Protein AF-A0A8T5M7Y2-F1 (afdb_monomer)

Structure (mmCIF, N/CA/C/O backbone):
data_AF-A0A8T5M7Y2-F1
#
_entry.id   AF-A0A8T5M7Y2-F1
#
loop_
_atom_site.group_PDB
_atom_site.id
_atom_site.type_symbol
_atom_site.label_atom_id
_atom_site.label_alt_id
_atom_site.label_comp_id
_atom_site.label_asym_id
_atom_site.label_entity_id
_atom_site.label_seq_id
_atom_site.pdbx_PDB_ins_code
_atom_site.Cartn_x
_atom_site.Cartn_y
_atom_site.Cartn_z
_atom_site.occupancy
_atom_site.B_iso_or_equiv
_atom_site.auth_seq_id
_atom_site.auth_comp_id
_atom_site.auth_asym_id
_atom_site.auth_atom_id
_atom_site.pdbx_PDB_model_num
ATOM 1 N N . MET A 1 1 ? -12.821 31.771 40.176 1.00 46.25 1 MET A N 1
ATOM 2 C CA . MET A 1 1 ? -13.341 30.535 39.551 1.00 46.25 1 MET A CA 1
ATOM 3 C C . MET A 1 1 ? -14.301 30.901 38.429 1.00 46.25 1 MET A C 1
ATOM 5 O O . MET A 1 1 ? -15.336 31.489 38.706 1.00 46.25 1 MET A O 1
ATOM 9 N N . LYS A 1 2 ? -13.957 30.572 37.180 1.00 34.84 2 LYS A N 1
ATOM 10 C CA . LYS A 1 2 ? -14.883 30.517 36.041 1.00 34.84 2 LYS A CA 1
ATOM 11 C C . LYS A 1 2 ? -14.524 29.270 35.232 1.00 34.84 2 LYS A C 1
ATOM 13 O O . LYS A 1 2 ? -13.392 29.138 34.781 1.00 34.84 2 LYS A O 1
ATOM 18 N N . LYS A 1 3 ? -15.471 28.337 35.149 1.00 42.59 3 LYS A N 1
ATOM 19 C CA . LYS A 1 3 ? -15.467 27.198 34.225 1.00 42.59 3 LYS A CA 1
ATOM 20 C C . LYS A 1 3 ? -15.907 27.715 32.855 1.00 42.59 3 LYS A C 1
ATOM 22 O O . LYS A 1 3 ? -16.895 28.437 32.842 1.00 42.59 3 LYS A O 1
ATOM 27 N N . THR A 1 4 ? -15.268 27.272 31.771 1.00 38.50 4 THR A N 1
ATOM 28 C CA . THR A 1 4 ? -15.974 26.616 30.652 1.00 38.50 4 THR A CA 1
ATOM 29 C C . THR A 1 4 ? -14.991 25.974 29.680 1.00 38.50 4 THR A C 1
ATOM 31 O O . THR A 1 4 ? -14.075 26.610 29.170 1.00 38.50 4 THR A O 1
ATOM 34 N N . LEU A 1 5 ? -15.234 24.685 29.476 1.00 45.47 5 LEU A N 1
ATOM 35 C CA . LEU A 1 5 ? -14.670 23.776 28.496 1.00 45.47 5 LEU A CA 1
ATOM 36 C C . LEU A 1 5 ? -15.404 24.002 27.161 1.00 45.47 5 LEU A C 1
ATOM 38 O O . LEU A 1 5 ? -16.632 23.995 27.155 1.00 45.47 5 LEU A O 1
ATOM 42 N N . ALA A 1 6 ? -14.683 24.186 26.062 1.00 39.72 6 ALA A N 1
ATOM 43 C CA . ALA A 1 6 ? -15.159 23.997 24.686 1.00 39.72 6 ALA A CA 1
ATOM 44 C C . ALA A 1 6 ? -13.895 24.021 23.819 1.00 39.72 6 ALA A C 1
ATOM 46 O O . ALA A 1 6 ? -13.152 24.991 23.857 1.00 39.72 6 ALA A O 1
ATOM 47 N N . GLY A 1 7 ? -13.485 22.992 23.098 1.00 33.06 7 GLY A N 1
ATOM 48 C CA . GLY A 1 7 ? -14.200 21.874 22.509 1.00 33.06 7 GLY A CA 1
ATOM 49 C C . GLY A 1 7 ? -13.449 21.647 21.203 1.00 33.06 7 GLY A C 1
ATOM 50 O O . GLY A 1 7 ? -13.662 22.381 20.243 1.00 33.06 7 GLY A O 1
ATOM 51 N N . LEU A 1 8 ? -12.469 20.740 21.213 1.00 37.53 8 LEU A N 1
ATOM 52 C CA . LEU A 1 8 ? -11.710 20.368 20.020 1.00 37.53 8 LEU A CA 1
ATOM 53 C C . LEU A 1 8 ? -12.692 19.737 19.029 1.00 37.53 8 LEU A C 1
ATOM 55 O O . LEU A 1 8 ? -13.186 18.634 19.250 1.00 37.53 8 LEU A O 1
ATOM 59 N N . GLY A 1 9 ? -13.027 20.493 17.984 1.00 29.69 9 GLY A N 1
ATOM 60 C CA . GLY A 1 9 ? -13.919 20.067 16.917 1.00 29.69 9 GLY A CA 1
ATOM 61 C C . GLY A 1 9 ? -13.322 18.883 16.169 1.00 29.69 9 GLY A C 1
ATOM 62 O O . GLY A 1 9 ? -12.400 19.038 15.374 1.00 29.69 9 GLY A O 1
ATOM 63 N N . LEU A 1 10 ? -13.868 17.699 16.429 1.00 34.03 10 LEU A N 1
ATOM 64 C CA . LEU A 1 10 ? -13.668 16.510 15.618 1.00 34.03 10 LEU A CA 1
ATOM 65 C C . LEU A 1 10 ? -14.459 16.701 14.316 1.00 34.03 10 LEU A C 1
ATOM 67 O O . LEU A 1 10 ? -15.682 16.566 14.303 1.00 34.03 10 LEU A O 1
ATOM 71 N N . ILE A 1 11 ? -13.783 17.054 13.222 1.00 37.72 11 ILE A N 1
ATOM 72 C CA . ILE A 1 11 ? -14.412 17.079 11.896 1.00 37.72 11 ILE A CA 1
ATOM 73 C C . ILE A 1 11 ? -14.518 15.630 11.416 1.00 37.72 11 ILE A C 1
ATOM 75 O O . ILE A 1 11 ? -13.593 15.080 10.824 1.00 37.72 11 ILE A O 1
ATOM 79 N N . VAL A 1 12 ? -15.658 15.000 11.693 1.00 40.78 12 VAL A N 1
ATOM 80 C CA . VAL A 1 12 ? -16.059 13.751 11.041 1.00 40.78 12 VAL A CA 1
ATOM 81 C C . VAL A 1 12 ? -16.710 14.125 9.713 1.00 40.78 12 VAL A C 1
ATOM 83 O O . VAL A 1 12 ? -17.873 14.520 9.667 1.00 40.78 12 VAL A O 1
ATOM 86 N N . ALA A 1 13 ? -15.958 14.022 8.619 1.00 45.56 13 ALA A N 1
ATOM 87 C CA . ALA A 1 13 ? -16.527 14.098 7.279 1.00 45.56 13 ALA A CA 1
ATOM 88 C C . ALA A 1 13 ? -17.249 12.774 6.968 1.00 45.56 13 ALA A C 1
ATOM 90 O O . ALA A 1 13 ? -16.657 11.817 6.470 1.00 45.56 13 ALA A O 1
ATOM 91 N N . LEU A 1 14 ? -18.540 12.711 7.300 1.00 38.28 14 LEU A N 1
ATOM 92 C CA . LEU A 1 14 ? -19.467 11.698 6.798 1.00 38.28 14 LEU A CA 1
ATOM 93 C C . LEU A 1 14 ? -19.691 11.952 5.301 1.00 38.28 14 LEU A C 1
ATOM 95 O O . LEU A 1 14 ? -20.437 12.849 4.921 1.00 38.28 14 LEU A O 1
ATOM 99 N N . PHE A 1 15 ? -19.041 11.172 4.436 1.00 43.00 15 PHE A N 1
ATOM 100 C CA . PHE A 1 15 ? -19.341 11.177 3.004 1.00 43.00 15 PHE A CA 1
ATOM 101 C C . PHE A 1 15 ? -20.653 10.425 2.744 1.00 43.00 15 PHE A C 1
ATOM 103 O O . PHE A 1 15 ? -20.663 9.219 2.491 1.00 43.00 15 PHE A O 1
ATOM 110 N N . THR A 1 16 ? -21.768 11.151 2.789 1.00 46.78 16 THR A N 1
ATOM 111 C CA . THR A 1 16 ? -22.984 10.811 2.041 1.00 46.78 16 THR A CA 1
ATOM 112 C C . THR A 1 16 ? -22.951 11.580 0.725 1.00 46.78 16 THR A C 1
ATOM 114 O O . THR A 1 16 ? -23.051 12.804 0.726 1.00 46.78 16 THR A O 1
ATOM 117 N N . GLY A 1 17 ? -22.764 10.877 -0.390 1.00 35.75 17 GLY A N 1
ATOM 118 C CA . GLY A 1 17 ? -22.683 11.498 -1.712 1.00 35.75 17 GLY A CA 1
ATOM 119 C C . GLY A 1 17 ? -22.367 10.490 -2.810 1.00 35.75 17 GLY A C 1
ATOM 120 O O . GLY A 1 17 ? -21.326 10.579 -3.451 1.00 35.75 17 GLY A O 1
ATOM 121 N N . TYR A 1 18 ? -23.246 9.501 -2.979 1.00 46.09 18 TYR A N 1
ATOM 122 C CA . TYR A 1 18 ? -23.516 8.942 -4.306 1.00 46.09 18 TYR A CA 1
ATOM 123 C C . TYR A 1 18 ? -24.303 10.032 -5.065 1.00 46.09 18 TYR A C 1
ATOM 125 O O . TYR A 1 18 ? -25.120 10.704 -4.441 1.00 46.09 18 TYR A O 1
ATOM 133 N N . ASP A 1 19 ? -24.029 10.223 -6.355 1.00 41.19 19 ASP A N 1
ATOM 134 C CA . ASP A 1 19 ? -24.543 11.282 -7.249 1.00 41.19 19 ASP A CA 1
ATOM 135 C C . ASP A 1 19 ? -23.864 12.661 -7.165 1.00 41.19 19 ASP A C 1
ATOM 137 O O . ASP A 1 19 ? -24.357 13.604 -6.553 1.00 41.19 19 ASP A O 1
ATOM 141 N N . ASN A 1 20 ? -22.722 12.775 -7.855 1.00 36.97 20 ASN A N 1
ATOM 142 C CA . ASN A 1 20 ? -22.362 13.903 -8.731 1.00 36.97 20 ASN A CA 1
ATOM 143 C C . ASN A 1 20 ? -21.074 13.550 -9.504 1.00 36.97 20 ASN A C 1
ATOM 145 O O . ASN A 1 20 ? -19.975 14.011 -9.196 1.00 36.97 20 ASN A O 1
ATOM 149 N N . GLN A 1 21 ? -21.201 12.687 -10.518 1.00 44.72 21 GLN A N 1
ATOM 150 C CA . GLN A 1 21 ? -20.159 12.494 -11.530 1.00 44.72 21 GLN A CA 1
ATOM 151 C C . GLN A 1 21 ? -20.146 13.697 -12.484 1.00 44.72 21 GLN A C 1
ATOM 153 O O . GLN A 1 21 ? -20.716 13.669 -13.571 1.00 44.72 21 GLN A O 1
ATOM 158 N N . SER A 1 22 ? -19.470 14.772 -12.093 1.00 40.03 22 SER A N 1
ATOM 159 C CA . SER A 1 22 ? -19.046 15.813 -13.029 1.00 40.03 22 SER A CA 1
ATOM 160 C C . SER A 1 22 ? -17.648 16.278 -12.644 1.00 40.03 22 SER A C 1
ATOM 162 O O . SER A 1 22 ? -17.490 17.020 -11.680 1.00 40.03 22 SER A O 1
ATOM 164 N N . LYS A 1 23 ? -16.643 15.806 -13.396 1.00 45.09 23 LYS A N 1
ATOM 165 C CA . LYS A 1 23 ? -15.220 16.174 -13.286 1.00 45.09 23 LYS A CA 1
ATOM 166 C C . LYS A 1 23 ? -14.681 16.113 -11.853 1.00 45.09 23 LYS A C 1
ATOM 168 O O . LYS A 1 23 ? -14.491 17.139 -11.208 1.00 45.09 23 LYS A O 1
ATOM 173 N N . ALA A 1 24 ? -14.365 14.904 -11.389 1.00 49.84 24 ALA A N 1
ATOM 174 C CA . ALA A 1 24 ? -13.418 14.757 -10.293 1.00 49.84 24 ALA A CA 1
ATOM 175 C C . ALA A 1 24 ? -12.106 15.418 -10.738 1.00 49.84 24 ALA A C 1
ATOM 177 O O . ALA A 1 24 ? -11.385 14.899 -11.591 1.00 49.84 24 ALA A O 1
ATOM 178 N N . GLU A 1 25 ? -11.843 16.621 -10.233 1.00 51.16 25 GLU A N 1
ATOM 179 C CA . GLU A 1 25 ? -10.523 17.221 -10.318 1.00 51.16 25 GLU A CA 1
ATOM 180 C C . GLU A 1 25 ? -9.513 16.176 -9.847 1.00 51.16 25 GLU A C 1
ATOM 182 O O . GLU A 1 25 ? -9.750 15.467 -8.867 1.00 51.16 25 GLU A O 1
ATOM 187 N N . ASN A 1 26 ? -8.401 16.075 -10.569 1.00 62.56 26 ASN A N 1
ATOM 188 C CA . ASN A 1 26 ? -7.300 15.141 -10.348 1.00 62.56 26 ASN A CA 1
ATOM 189 C C . ASN A 1 26 ? -6.516 15.517 -9.070 1.00 62.56 26 ASN A C 1
ATOM 191 O O . ASN A 1 26 ? -5.304 15.729 -9.095 1.00 62.56 26 ASN A O 1
ATOM 195 N N . LYS A 1 27 ? -7.242 15.734 -7.973 1.00 84.56 27 LYS A N 1
ATOM 196 C CA . LYS A 1 27 ? -6.774 16.289 -6.717 1.00 84.56 27 LYS A CA 1
ATOM 197 C C . LYS A 1 27 ? -6.175 15.164 -5.900 1.00 84.56 27 LYS A C 1
ATOM 199 O O . LYS A 1 27 ? -6.807 14.134 -5.674 1.00 84.56 27 LYS A O 1
ATOM 204 N N . GLU A 1 28 ? -4.947 15.381 -5.452 1.00 93.31 28 GLU A N 1
ATOM 205 C CA . GLU A 1 28 ? -4.337 14.480 -4.490 1.00 93.31 28 GLU A CA 1
ATOM 206 C C . GLU A 1 28 ? -5.117 14.527 -3.175 1.00 93.31 28 GLU A C 1
ATOM 208 O O . GLU A 1 28 ? -5.397 15.603 -2.638 1.00 93.31 28 GLU A O 1
ATOM 213 N N . ILE A 1 29 ? -5.445 13.353 -2.656 1.00 96.06 29 ILE A N 1
ATOM 214 C CA . ILE A 1 29 ? -6.108 13.160 -1.371 1.00 96.06 29 ILE A CA 1
ATOM 215 C C . ILE A 1 29 ? -5.260 12.238 -0.497 1.00 96.06 29 ILE A C 1
ATOM 217 O O . ILE A 1 29 ? -4.385 11.519 -0.986 1.00 96.06 29 ILE A O 1
ATOM 221 N N . GLU A 1 30 ? -5.538 12.259 0.801 1.00 97.50 30 GLU A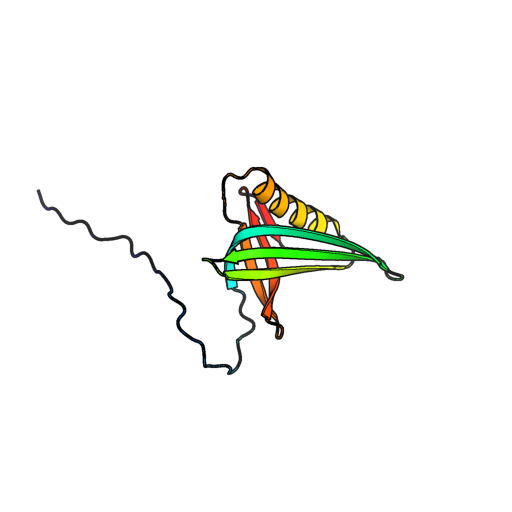 N 1
ATOM 222 C CA . GLU A 1 30 ? -4.988 11.316 1.767 1.00 97.50 30 GLU A CA 1
ATOM 223 C C . GLU A 1 30 ? -6.088 10.349 2.209 1.00 97.50 30 GLU A C 1
ATOM 225 O O . GLU A 1 30 ? -7.214 10.765 2.489 1.00 97.50 30 GLU A O 1
ATOM 230 N N . ILE A 1 31 ? -5.762 9.062 2.264 1.00 97.44 31 ILE A N 1
ATOM 231 C CA . ILE A 1 31 ? -6.598 8.022 2.862 1.00 97.44 31 ILE A CA 1
ATOM 232 C C . ILE A 1 31 ? -5.814 7.335 3.976 1.00 97.44 31 ILE A C 1
ATOM 234 O O . ILE A 1 31 ? -4.599 7.183 3.881 1.00 97.44 31 ILE A O 1
ATOM 238 N N . SER A 1 32 ? -6.506 6.918 5.034 1.00 98.00 32 SER A N 1
ATOM 239 C CA . SER A 1 32 ? -5.905 6.209 6.165 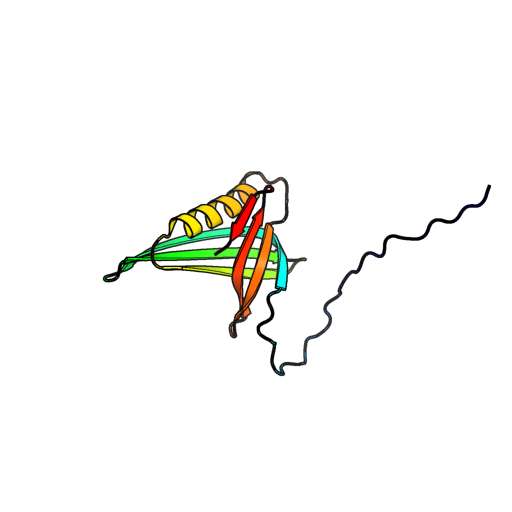1.00 98.00 32 SER A CA 1
ATOM 240 C C . SER A 1 32 ? -6.748 4.991 6.515 1.00 98.00 32 SER A C 1
ATOM 242 O O . SER A 1 32 ? -7.965 5.112 6.682 1.00 98.00 32 SER A O 1
ATOM 244 N N . GLY A 1 33 ? -6.113 3.826 6.611 1.00 97.75 33 GLY A N 1
ATOM 245 C CA . GLY A 1 33 ? -6.807 2.561 6.828 1.00 97.75 33 GLY A CA 1
ATOM 246 C C . GLY A 1 33 ? -5.896 1.461 7.352 1.00 97.75 33 GLY A C 1
ATOM 247 O O . GLY A 1 33 ? -4.674 1.604 7.344 1.00 97.75 33 GLY A O 1
ATOM 248 N N . LEU A 1 34 ? -6.512 0.374 7.814 1.00 98.12 34 LEU A N 1
ATOM 249 C CA . LEU A 1 34 ? -5.784 -0.817 8.247 1.00 98.12 34 LEU A CA 1
ATOM 250 C C . LEU A 1 34 ? -5.330 -1.600 7.012 1.00 98.12 34 LEU A C 1
ATOM 252 O O . LEU A 1 34 ? -6.166 -1.881 6.146 1.00 98.12 34 LEU A O 1
ATOM 256 N N . PRO A 1 35 ? -4.046 -1.952 6.888 1.00 97.44 35 PRO A N 1
ATOM 257 C CA . PRO A 1 35 ? -3.591 -2.759 5.773 1.00 97.44 35 PRO A CA 1
ATOM 258 C C . PRO A 1 35 ? -4.103 -4.195 5.913 1.00 97.44 35 PRO A C 1
ATOM 260 O O . PRO A 1 35 ? -3.963 -4.831 6.950 1.00 97.44 35 PRO A O 1
ATOM 263 N N . LEU A 1 36 ? -4.726 -4.708 4.853 1.00 97.38 36 LEU A N 1
ATOM 264 C CA . LEU A 1 36 ? -5.254 -6.076 4.796 1.00 97.38 36 LEU A CA 1
ATOM 265 C C . LEU A 1 36 ? -4.358 -7.010 3.981 1.00 97.38 36 LEU A C 1
ATOM 267 O O . LEU A 1 36 ? -4.362 -8.223 4.180 1.00 97.38 36 LEU A O 1
ATOM 271 N N . SER A 1 37 ? -3.626 -6.464 3.009 1.00 97.50 37 SER A N 1
ATOM 272 C CA . SER A 1 37 ? -2.702 -7.233 2.175 1.00 97.50 37 SER A CA 1
ATOM 273 C C . SER A 1 37 ? -1.688 -6.320 1.504 1.00 97.50 37 SER A C 1
ATOM 275 O O . SER A 1 37 ? -2.054 -5.221 1.097 1.00 97.50 37 SER A O 1
ATOM 277 N N . ALA A 1 38 ? -0.471 -6.812 1.289 1.00 96.62 38 ALA A N 1
ATOM 278 C CA . ALA A 1 38 ? 0.511 -6.213 0.396 1.00 96.62 38 ALA A CA 1
ATOM 279 C C . ALA A 1 38 ? 0.975 -7.260 -0.625 1.00 96.62 38 ALA A C 1
ATOM 281 O O . ALA A 1 38 ? 1.238 -8.417 -0.288 1.00 96.62 38 ALA A O 1
ATOM 282 N N . LYS A 1 39 ? 1.048 -6.878 -1.901 1.00 96.62 39 LYS A N 1
ATOM 283 C CA . LYS A 1 39 ? 1.565 -7.720 -2.983 1.00 96.62 39 LYS A CA 1
ATOM 284 C C . LYS A 1 39 ? 2.503 -6.915 -3.855 1.00 96.62 39 LYS A C 1
ATOM 286 O O . LYS A 1 39 ? 2.181 -5.795 -4.240 1.00 96.62 39 LYS A O 1
ATOM 291 N N . VAL A 1 40 ? 3.629 -7.522 -4.204 1.00 96.06 40 VAL A N 1
ATOM 292 C CA . VAL A 1 40 ? 4.626 -6.955 -5.108 1.00 96.06 40 VAL A CA 1
ATOM 293 C C . VAL A 1 40 ? 4.833 -7.883 -6.298 1.00 96.06 40 VAL A C 1
ATOM 295 O O . VAL A 1 40 ? 4.815 -9.105 -6.156 1.00 96.06 40 VAL A O 1
ATOM 298 N N . ALA A 1 41 ? 5.024 -7.295 -7.472 1.00 94.06 41 ALA A N 1
ATOM 299 C CA . ALA A 1 41 ? 5.464 -7.982 -8.672 1.00 94.06 41 ALA A CA 1
ATOM 300 C C . ALA A 1 41 ? 6.581 -7.167 -9.323 1.00 94.06 41 ALA A C 1
ATOM 302 O O . ALA A 1 41 ? 6.447 -5.960 -9.521 1.00 94.06 41 ALA A O 1
ATOM 303 N N . VAL A 1 42 ? 7.676 -7.838 -9.667 1.00 91.19 42 VAL A N 1
ATOM 304 C CA . VAL A 1 42 ? 8.799 -7.243 -10.392 1.00 91.19 42 VAL A CA 1
ATOM 305 C C . VAL A 1 42 ? 8.960 -8.003 -11.696 1.00 91.19 42 VAL A C 1
ATOM 307 O O . VAL A 1 42 ? 9.059 -9.230 -11.694 1.00 91.19 42 VAL A O 1
ATOM 310 N N . ALA A 1 43 ? 8.971 -7.274 -12.805 1.00 87.31 43 ALA A N 1
ATOM 311 C CA . ALA A 1 43 ? 9.137 -7.831 -14.136 1.00 87.31 43 ALA A CA 1
ATOM 312 C C . ALA A 1 43 ? 10.362 -7.214 -14.817 1.00 87.31 43 ALA A C 1
ATOM 314 O O . ALA A 1 43 ? 10.529 -5.994 -14.845 1.00 87.31 43 ALA A O 1
ATOM 315 N N . GLY A 1 44 ? 11.210 -8.070 -15.390 1.00 84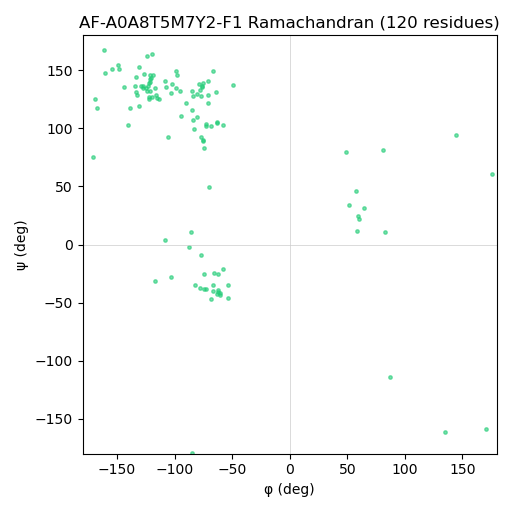.19 44 GLY A N 1
ATOM 316 C CA . GLY A 1 44 ? 12.217 -7.646 -16.357 1.00 84.19 44 GLY A CA 1
ATOM 317 C C . GLY A 1 44 ? 11.563 -7.422 -17.720 1.00 84.19 44 GLY A C 1
ATOM 318 O O . GLY A 1 44 ? 10.787 -8.254 -18.185 1.00 84.19 44 GLY A O 1
ATOM 319 N N . THR A 1 45 ? 11.872 -6.302 -18.358 1.00 73.31 45 THR A N 1
ATOM 320 C CA . THR A 1 45 ? 11.423 -5.935 -19.706 1.00 73.31 45 THR A CA 1
ATOM 321 C C . THR A 1 45 ? 12.639 -5.751 -20.614 1.00 73.31 45 THR A C 1
ATOM 323 O O . THR A 1 45 ? 13.759 -5.571 -20.135 1.00 73.31 45 THR A O 1
ATOM 326 N N . CYS A 1 46 ? 12.432 -5.738 -21.933 1.00 71.12 46 CYS A N 1
ATOM 327 C CA . CYS A 1 46 ? 13.494 -5.453 -22.906 1.00 71.12 46 CYS A CA 1
ATOM 328 C C . CYS A 1 46 ? 14.154 -4.073 -22.686 1.00 71.12 46 CYS A C 1
ATOM 330 O O . CYS A 1 46 ? 15.267 -3.844 -23.149 1.00 71.12 46 CYS A O 1
ATOM 332 N N . SER A 1 47 ? 13.461 -3.162 -21.994 1.00 74.12 47 SER A N 1
ATOM 333 C CA . SER A 1 47 ? 13.837 -1.768 -21.737 1.00 74.12 47 SER A CA 1
ATOM 334 C C . SER A 1 47 ? 14.254 -1.480 -20.286 1.00 74.12 47 SER A C 1
ATOM 336 O O . SER A 1 47 ? 14.509 -0.325 -19.960 1.00 74.12 47 SER A O 1
ATOM 338 N N . GLY A 1 48 ? 14.324 -2.487 -19.405 1.00 85.06 48 GLY A N 1
ATOM 339 C CA . GLY A 1 48 ? 14.678 -2.308 -17.989 1.00 85.06 48 GLY A CA 1
ATOM 340 C C . GLY A 1 48 ? 13.771 -3.081 -17.031 1.00 85.06 48 GLY A C 1
ATOM 341 O O . GLY A 1 48 ? 13.088 -4.019 -17.433 1.00 85.06 48 GLY A O 1
ATOM 342 N N . MET A 1 49 ? 13.751 -2.703 -15.753 1.00 90.31 49 MET A N 1
ATOM 343 C CA . MET A 1 49 ? 12.881 -3.319 -14.743 1.00 90.31 49 MET A CA 1
ATOM 344 C C . MET A 1 49 ? 11.619 -2.483 -14.517 1.00 90.31 49 MET A C 1
ATOM 346 O O . MET A 1 49 ? 11.660 -1.255 -14.569 1.00 90.31 49 MET A O 1
ATOM 350 N N . ALA A 1 50 ? 10.506 -3.157 -14.247 1.00 91.06 50 ALA A N 1
ATOM 351 C CA . ALA A 1 50 ? 9.253 -2.540 -13.838 1.00 91.06 50 ALA A CA 1
ATOM 352 C C . ALA A 1 50 ? 8.751 -3.195 -12.548 1.00 91.06 50 ALA A C 1
ATOM 354 O O . ALA A 1 50 ? 8.761 -4.421 -12.410 1.00 91.06 50 ALA A O 1
ATOM 355 N N . GLY A 1 51 ? 8.329 -2.367 -11.599 1.00 93.06 51 GLY A N 1
ATOM 356 C CA . GLY A 1 51 ? 7.827 -2.772 -10.296 1.00 93.06 51 GLY A CA 1
ATOM 357 C C . GLY A 1 51 ? 6.375 -2.354 -10.126 1.00 93.06 51 GLY A C 1
ATOM 358 O O . GLY A 1 51 ? 6.005 -1.213 -10.407 1.00 93.06 51 GLY A O 1
ATOM 359 N N . TYR A 1 52 ? 5.566 -3.277 -9.623 1.00 94.56 52 TYR A N 1
ATOM 360 C CA . TYR A 1 52 ? 4.171 -3.063 -9.270 1.00 94.56 52 TYR A CA 1
ATOM 361 C C . TYR A 1 52 ? 3.964 -3.449 -7.811 1.00 94.56 52 TYR A C 1
ATOM 363 O O . TYR A 1 52 ? 4.354 -4.540 -7.400 1.00 94.56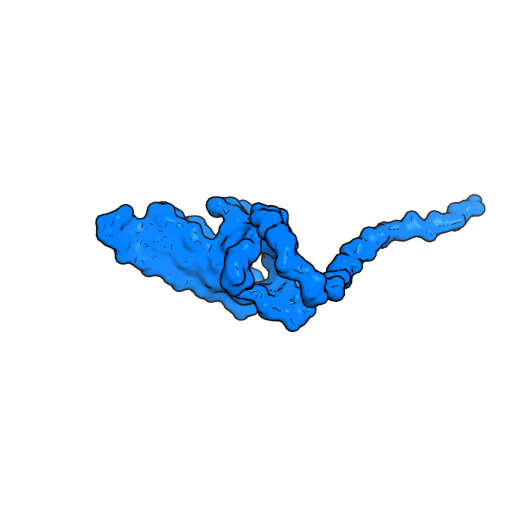 52 TYR A O 1
ATOM 371 N N . MET A 1 53 ? 3.298 -2.592 -7.046 1.00 96.56 53 MET A N 1
ATOM 372 C CA . MET A 1 53 ? 2.757 -2.951 -5.739 1.00 96.56 53 MET A CA 1
ATOM 373 C C . MET A 1 53 ? 1.250 -2.720 -5.736 1.00 96.56 53 MET A C 1
ATOM 375 O O . MET A 1 53 ? 0.747 -1.763 -6.325 1.00 96.56 53 MET A O 1
ATOM 379 N N . SER A 1 54 ? 0.521 -3.641 -5.116 1.00 97.38 54 SER A N 1
ATOM 380 C CA . SER A 1 54 ? -0.901 -3.508 -4.818 1.00 97.38 54 SER A CA 1
ATOM 381 C C . SER A 1 54 ? -1.132 -3.785 -3.341 1.00 97.38 54 SER A C 1
ATOM 383 O O . SER A 1 54 ? -0.604 -4.755 -2.797 1.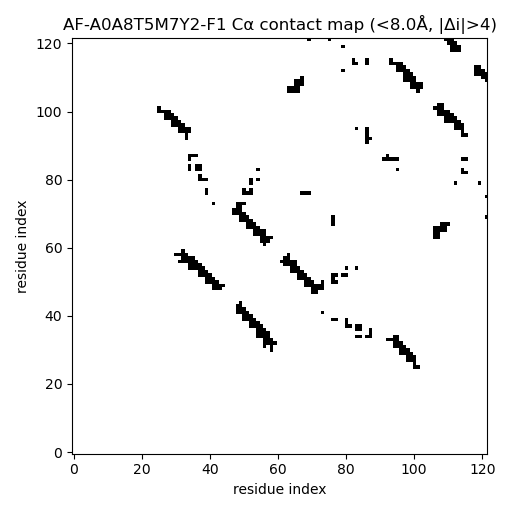00 97.38 54 SER A O 1
ATOM 385 N N . THR A 1 55 ? -1.949 -2.954 -2.710 1.00 98.12 55 THR A N 1
ATOM 386 C CA . THR A 1 55 ? -2.389 -3.124 -1.327 1.00 98.12 55 THR A CA 1
ATOM 387 C C . THR A 1 55 ? -3.900 -2.970 -1.239 1.00 98.12 55 THR A C 1
ATOM 389 O O . THR A 1 55 ? -4.518 -2.292 -2.066 1.00 98.12 55 THR A O 1
ATOM 392 N N . VAL A 1 56 ? -4.493 -3.616 -0.241 1.00 98.12 56 VAL A N 1
ATOM 393 C CA . VAL A 1 56 ? -5.895 -3.412 0.129 1.00 98.12 56 VAL A CA 1
ATOM 394 C C . VAL A 1 56 ? -5.912 -2.822 1.527 1.00 98.12 56 VAL A C 1
ATOM 396 O O . VAL A 1 56 ? -5.330 -3.412 2.435 1.00 98.12 56 VAL A O 1
ATOM 399 N N . LEU A 1 57 ? -6.581 -1.684 1.694 1.00 98.00 57 LEU A N 1
ATOM 400 C CA . LEU A 1 57 ? -6.811 -1.061 2.994 1.00 98.00 57 LEU A CA 1
ATOM 401 C C . LEU A 1 57 ? -8.276 -1.198 3.405 1.00 98.00 57 LEU A C 1
ATOM 403 O O . LEU A 1 57 ? -9.163 -0.994 2.577 1.00 98.00 57 LEU A O 1
ATOM 407 N N . ASP A 1 58 ? -8.534 -1.455 4.684 1.00 97.56 58 ASP A N 1
ATOM 408 C CA . ASP A 1 58 ? -9.832 -1.184 5.297 1.00 97.56 58 ASP A CA 1
ATOM 409 C C . ASP A 1 58 ? -9.899 0.286 5.732 1.00 97.56 58 ASP A C 1
ATOM 411 O O . ASP A 1 58 ? -9.271 0.710 6.708 1.00 97.56 58 ASP A O 1
ATOM 415 N N . VAL A 1 59 ? -10.679 1.074 4.994 1.00 97.31 59 VAL A N 1
ATOM 416 C CA . VAL A 1 59 ? -10.971 2.475 5.288 1.00 97.31 59 VAL A CA 1
ATOM 417 C C . VAL A 1 59 ? -12.401 2.574 5.821 1.00 97.31 59 VAL A C 1
ATOM 419 O O . VAL A 1 59 ? -13.359 2.738 5.065 1.00 97.31 59 VAL A O 1
ATOM 422 N N . ASN A 1 60 ? -12.543 2.514 7.148 1.00 95.12 60 ASN A N 1
ATOM 423 C CA . ASN A 1 60 ? -13.824 2.634 7.860 1.00 95.12 60 ASN A CA 1
ATOM 424 C C . ASN A 1 60 ? -14.874 1.587 7.425 1.00 95.12 60 ASN A C 1
ATOM 426 O O . ASN A 1 60 ? -16.031 1.927 7.168 1.00 95.12 60 ASN A O 1
ATOM 430 N N . GLY A 1 61 ? -14.472 0.320 7.326 1.00 94.69 61 GLY A N 1
ATOM 431 C CA . GLY A 1 61 ? -15.312 -0.801 6.903 1.00 94.69 61 GLY A CA 1
ATOM 432 C C . GLY A 1 61 ? -15.439 -0.943 5.385 1.00 94.69 61 GLY A C 1
ATOM 433 O O . GLY A 1 61 ? -16.301 -1.684 4.911 1.00 94.69 61 GLY A O 1
ATOM 434 N N . LYS A 1 62 ? -14.631 -0.215 4.603 1.00 95.25 62 LYS A N 1
ATOM 435 C CA . LYS A 1 62 ? -14.634 -0.265 3.135 1.00 95.25 62 LYS A CA 1
ATOM 436 C C . LYS A 1 62 ? -13.258 -0.656 2.617 1.00 95.25 62 LYS A C 1
ATOM 438 O O . LYS A 1 62 ? -12.275 0.024 2.896 1.00 95.25 62 LYS A O 1
ATOM 443 N N . ALA A 1 63 ? -13.21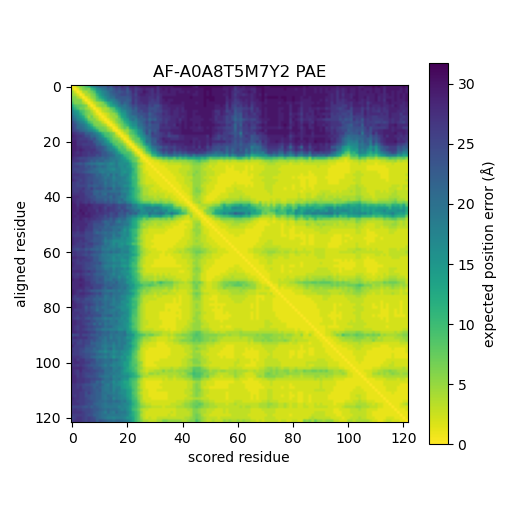2 -1.704 1.799 1.00 96.50 63 ALA A N 1
ATOM 444 C CA . ALA A 1 63 ? -11.992 -2.112 1.118 1.00 96.50 63 ALA A CA 1
ATOM 445 C C . ALA A 1 63 ? -11.628 -1.108 0.012 1.00 96.50 63 ALA A C 1
ATOM 447 O O . ALA A 1 63 ? -12.407 -0.883 -0.915 1.00 96.50 63 ALA A O 1
ATOM 448 N N . VAL A 1 64 ? -10.431 -0.532 0.097 1.00 97.19 64 VAL A N 1
ATOM 449 C CA . VAL A 1 64 ? -9.841 0.338 -0.924 1.00 97.19 64 VAL A CA 1
ATOM 450 C C . VAL A 1 64 ? -8.630 -0.360 -1.524 1.00 97.19 64 VAL A C 1
ATOM 452 O O . VAL A 1 64 ? -7.710 -0.738 -0.802 1.00 97.19 64 VAL A O 1
ATOM 455 N N . ILE A 1 65 ? -8.615 -0.509 -2.849 1.00 97.38 65 ILE A N 1
ATOM 456 C CA . ILE A 1 65 ? -7.468 -1.051 -3.584 1.00 97.38 65 ILE A CA 1
ATOM 457 C C . ILE A 1 65 ? -6.557 0.109 -3.983 1.00 97.38 65 ILE A C 1
ATOM 459 O O . ILE A 1 65 ? -6.981 1.017 -4.703 1.00 97.38 65 ILE A O 1
ATOM 463 N N . ALA A 1 66 ? -5.298 0.055 -3.553 1.00 97.75 66 ALA A N 1
ATOM 464 C CA . ALA A 1 66 ? -4.284 1.037 -3.906 1.00 97.75 66 ALA A CA 1
ATOM 465 C C . ALA A 1 66 ? -3.112 0.397 -4.658 1.00 97.75 66 ALA A C 1
ATOM 467 O O . ALA A 1 66 ? -2.754 -0.756 -4.413 1.00 97.75 66 ALA A O 1
ATOM 468 N N . ARG A 1 67 ? -2.529 1.141 -5.602 1.00 97.12 67 ARG A N 1
ATOM 469 C CA . ARG A 1 67 ? -1.461 0.673 -6.488 1.00 97.12 67 ARG A CA 1
ATOM 470 C C . ARG A 1 67 ? -0.318 1.666 -6.598 1.00 97.12 67 ARG A C 1
ATOM 472 O O . ARG A 1 67 ? -0.530 2.873 -6.683 1.00 97.12 67 ARG A O 1
ATOM 479 N N . LEU A 1 68 ? 0.886 1.121 -6.698 1.00 96.06 68 LEU A N 1
ATOM 480 C CA . LEU A 1 68 ? 2.111 1.829 -7.041 1.00 96.06 68 LEU A CA 1
ATOM 481 C C . LEU A 1 68 ? 2.738 1.165 -8.271 1.00 96.06 68 LEU A C 1
ATOM 483 O O . LEU A 1 68 ? 2.809 -0.062 -8.346 1.00 96.06 68 LEU A O 1
ATOM 487 N N . TYR A 1 69 ? 3.200 1.981 -9.216 1.00 93.31 69 TYR A N 1
ATOM 488 C CA . TYR A 1 69 ? 3.949 1.551 -10.394 1.00 93.31 69 TYR A CA 1
ATOM 489 C C . TYR A 1 69 ? 5.228 2.374 -10.525 1.00 93.31 69 TYR A C 1
ATOM 491 O O . TYR A 1 69 ? 5.185 3.599 -10.379 1.00 93.31 69 TYR A O 1
ATOM 499 N N . LYS A 1 70 ? 6.347 1.712 -10.830 1.00 91.62 70 LYS A N 1
ATOM 500 C CA . LYS A 1 70 ? 7.625 2.370 -11.109 1.00 91.62 70 LYS A CA 1
ATOM 501 C C . LYS A 1 70 ? 8.403 1.624 -12.190 1.00 91.62 70 LYS A C 1
ATOM 503 O O . LYS A 1 70 ? 8.520 0.402 -12.141 1.00 91.62 70 LYS A O 1
ATOM 508 N N . GLU A 1 71 ? 8.966 2.376 -13.129 1.00 90.06 71 GLU A N 1
ATOM 509 C CA . GLU A 1 71 ? 9.958 1.890 -14.092 1.00 90.06 71 GLU A CA 1
ATOM 510 C C . GLU A 1 71 ? 11.370 2.263 -13.635 1.00 90.06 71 GLU A C 1
ATOM 512 O O . GLU A 1 71 ? 11.575 3.304 -13.004 1.00 90.06 71 GLU A O 1
ATOM 517 N N . GLY A 1 72 ? 12.348 1.434 -13.989 1.00 87.19 72 GLY A N 1
ATOM 518 C CA . GLY A 1 72 ? 13.749 1.639 -13.643 1.00 87.19 72 GLY A CA 1
ATOM 519 C C . GLY A 1 72 ? 14.080 1.056 -12.275 1.00 87.19 72 GLY A C 1
ATOM 520 O O . GLY A 1 72 ? 14.066 -0.161 -12.103 1.00 87.19 72 GLY A O 1
ATOM 521 N N . ASP A 1 73 ? 14.416 1.916 -11.315 1.00 86.62 73 ASP A N 1
ATOM 522 C CA . ASP A 1 73 ? 14.742 1.488 -9.956 1.00 86.62 73 ASP A CA 1
ATOM 523 C C . ASP A 1 73 ? 13.475 1.047 -9.204 1.00 86.62 73 ASP A C 1
ATOM 525 O O . ASP A 1 73 ? 12.658 1.861 -8.766 1.00 86.62 73 ASP A O 1
ATOM 529 N N . VAL A 1 74 ? 13.310 -0.271 -9.082 1.00 91.12 74 VAL A N 1
ATOM 530 C CA . VAL A 1 74 ? 12.153 -0.902 -8.437 1.00 91.12 74 VAL A CA 1
ATOM 531 C C . VAL A 1 74 ? 12.316 -1.076 -6.924 1.00 91.12 74 VAL A C 1
ATOM 533 O O . VAL A 1 74 ? 11.378 -1.560 -6.290 1.00 91.12 74 VAL A O 1
ATOM 536 N N . SER A 1 75 ? 13.459 -0.692 -6.337 1.00 89.75 75 SER A N 1
ATOM 537 C CA . SER A 1 75 ? 13.713 -0.814 -4.888 1.00 89.75 75 SER A CA 1
ATOM 538 C C . SER A 1 75 ? 12.606 -0.153 -4.065 1.00 89.75 75 SER A C 1
ATOM 540 O O . SER A 1 75 ? 12.004 -0.794 -3.209 1.00 89.75 75 SER A O 1
ATOM 542 N N . TYR A 1 76 ? 12.205 1.059 -4.453 1.00 89.81 76 TYR A N 1
ATOM 543 C CA . TYR A 1 76 ? 11.097 1.803 -3.854 1.00 89.81 76 TYR A CA 1
ATOM 544 C C . TYR A 1 76 ? 9.775 1.027 -3.793 1.00 89.81 76 TYR A C 1
ATOM 546 O O . TYR A 1 76 ? 9.005 1.200 -2.852 1.00 89.81 76 TYR A O 1
ATOM 554 N N . VAL A 1 77 ? 9.487 0.180 -4.786 1.00 93.56 77 VAL A N 1
ATOM 555 C CA . VAL A 1 77 ? 8.251 -0.617 -4.825 1.00 93.56 77 VAL A CA 1
ATOM 556 C C . VAL A 1 77 ? 8.320 -1.776 -3.831 1.00 93.56 77 VAL A C 1
ATOM 558 O O . VAL A 1 77 ? 7.321 -2.092 -3.183 1.00 93.56 77 VAL A O 1
ATOM 561 N N . VAL A 1 78 ? 9.495 -2.395 -3.704 1.00 94.38 78 VAL A N 1
ATOM 562 C CA . VAL A 1 78 ? 9.748 -3.477 -2.745 1.00 94.38 78 VAL A CA 1
ATOM 563 C C . VAL A 1 78 ? 9.715 -2.934 -1.317 1.00 94.38 78 VAL A C 1
ATOM 565 O O . VAL A 1 78 ? 8.997 -3.483 -0.485 1.00 94.38 78 VAL A O 1
ATOM 568 N N . ASP A 1 79 ? 10.397 -1.819 -1.063 1.00 95.19 79 ASP A N 1
ATOM 569 C CA . ASP A 1 79 ? 10.434 -1.159 0.246 1.00 95.19 79 ASP A CA 1
ATOM 570 C C . ASP A 1 79 ? 9.038 -0.687 0.677 1.00 95.19 79 ASP A C 1
ATOM 572 O O . ASP A 1 79 ? 8.635 -0.882 1.821 1.00 95.19 79 ASP A O 1
ATOM 576 N N . ALA A 1 80 ? 8.247 -0.147 -0.256 1.00 95.75 80 ALA A N 1
ATOM 577 C CA . ALA A 1 80 ? 6.857 0.227 -0.012 1.00 95.75 80 ALA A CA 1
ATOM 578 C C . ALA A 1 80 ? 5.992 -0.969 0.408 1.00 95.75 80 ALA A C 1
ATOM 580 O O . ALA A 1 80 ? 5.173 -0.861 1.320 1.00 95.75 80 ALA A O 1
ATOM 581 N N . ALA A 1 81 ? 6.153 -2.110 -0.270 1.00 96.44 81 ALA A N 1
ATOM 582 C CA . ALA A 1 81 ? 5.432 -3.329 0.073 1.00 96.44 81 ALA A CA 1
ATOM 583 C C . ALA A 1 81 ? 5.872 -3.872 1.439 1.00 96.44 81 ALA A C 1
ATOM 585 O O . ALA A 1 81 ? 5.017 -4.292 2.213 1.00 96.44 81 ALA A O 1
ATOM 586 N N . ALA A 1 82 ? 7.172 -3.826 1.743 1.00 96.38 82 ALA A N 1
ATOM 587 C CA . ALA A 1 82 ? 7.718 -4.248 3.029 1.00 96.38 82 ALA A CA 1
ATOM 588 C C . ALA A 1 82 ? 7.201 -3.380 4.185 1.00 96.38 82 ALA A C 1
ATOM 590 O O . ALA A 1 82 ? 6.799 -3.926 5.206 1.00 96.38 82 ALA A O 1
ATOM 591 N N . LEU A 1 83 ? 7.132 -2.058 3.996 1.00 96.62 83 LEU A N 1
ATOM 592 C CA . LEU A 1 83 ? 6.586 -1.127 4.985 1.00 96.62 83 LEU A CA 1
ATOM 593 C C . LEU A 1 83 ? 5.102 -1.390 5.279 1.00 96.62 83 LEU A C 1
ATOM 595 O O . LEU A 1 83 ? 4.673 -1.307 6.418 1.00 96.62 83 LEU A O 1
ATOM 599 N N . ILE A 1 84 ? 4.299 -1.726 4.267 1.00 96.94 84 ILE A N 1
ATOM 600 C CA . ILE A 1 84 ? 2.893 -2.103 4.493 1.00 96.94 84 ILE A CA 1
ATOM 601 C C . ILE A 1 84 ? 2.802 -3.488 5.142 1.00 96.94 84 ILE A C 1
ATOM 603 O O . ILE A 1 84 ? 1.935 -3.720 5.976 1.00 96.94 84 ILE A O 1
ATOM 607 N N . GLN A 1 85 ? 3.666 -4.423 4.744 1.00 97.06 85 GLN A N 1
ATOM 608 C CA . GLN A 1 85 ? 3.664 -5.775 5.292 1.00 97.06 85 GLN A CA 1
ATOM 609 C C . GLN A 1 85 ? 4.065 -5.790 6.772 1.00 97.06 85 GLN A C 1
ATOM 611 O O . GLN A 1 85 ? 3.493 -6.575 7.520 1.00 97.06 85 GLN A O 1
ATOM 616 N N . SER A 1 86 ? 4.976 -4.915 7.213 1.00 96.06 86 SER A N 1
ATOM 617 C CA . SER A 1 86 ? 5.357 -4.846 8.628 1.00 96.06 86 SER A CA 1
ATOM 618 C C . SER A 1 86 ? 4.168 -4.510 9.529 1.00 96.06 86 SER A C 1
ATOM 620 O O . SER A 1 86 ? 3.983 -5.193 10.526 1.00 96.06 86 SER A O 1
ATOM 622 N N . GLU A 1 87 ? 3.309 -3.577 9.107 1.00 96.19 87 GLU A N 1
ATOM 623 C CA . GLU A 1 87 ? 2.062 -3.196 9.804 1.00 96.19 87 GLU A CA 1
ATOM 624 C C . GLU A 1 87 ? 1.013 -4.323 9.832 1.00 96.19 87 GLU A C 1
ATOM 626 O O . GLU A 1 87 ? 0.105 -4.356 10.657 1.00 96.19 87 GLU A O 1
ATOM 631 N N . ILE A 1 88 ? 1.073 -5.249 8.870 1.00 96.31 88 ILE A N 1
ATOM 632 C CA . ILE A 1 88 ? 0.213 -6.441 8.870 1.00 96.31 88 ILE A CA 1
ATOM 633 C C . ILE A 1 88 ? 0.760 -7.475 9.865 1.00 96.31 88 ILE A C 1
ATOM 635 O O . ILE A 1 88 ? -0.007 -8.191 10.518 1.00 96.31 88 ILE A O 1
ATOM 639 N N . ASP A 1 89 ? 2.085 -7.582 9.950 1.00 96.69 89 ASP A N 1
ATOM 640 C CA . ASP A 1 89 ? 2.776 -8.634 10.689 1.00 96.69 89 ASP A CA 1
ATOM 641 C C . ASP A 1 89 ? 2.881 -8.341 12.196 1.00 96.69 89 ASP A C 1
ATOM 643 O O . ASP A 1 89 ? 2.793 -9.281 12.995 1.00 96.69 89 ASP A O 1
ATOM 647 N N . ASP A 1 90 ? 3.037 -7.074 12.596 1.00 94.25 90 ASP A N 1
ATOM 648 C CA . ASP A 1 90 ? 3.144 -6.656 14.005 1.00 94.25 90 ASP A CA 1
ATOM 649 C C . ASP A 1 90 ? 1.804 -6.697 14.768 1.00 94.25 90 ASP A C 1
ATOM 651 O O . ASP A 1 90 ? 1.793 -6.942 15.979 1.00 94.25 90 ASP A O 1
ATOM 655 N N . LYS A 1 91 ? 0.674 -6.583 14.054 1.00 91.75 91 LYS A N 1
ATOM 656 C CA . LYS A 1 91 ? -0.705 -6.692 14.570 1.00 91.75 91 LYS A CA 1
ATOM 657 C C . LYS A 1 91 ? -1.045 -5.676 15.659 1.00 91.75 91 LYS A C 1
ATOM 659 O O . LYS A 1 91 ? -1.958 -5.915 16.459 1.00 91.75 91 LYS A O 1
ATOM 664 N N . ASP A 1 92 ? -0.353 -4.546 15.695 1.00 93.31 92 ASP A N 1
ATOM 665 C CA . ASP A 1 92 ? -0.676 -3.460 16.623 1.00 93.31 92 ASP A CA 1
ATOM 666 C C . ASP A 1 92 ? -1.903 -2.639 16.173 1.00 93.31 92 ASP A C 1
ATOM 668 O O . ASP A 1 92 ? -2.502 -1.916 16.972 1.00 93.31 92 ASP A O 1
ATOM 672 N N . ASN A 1 93 ? -2.377 -2.883 14.945 1.00 92.06 93 ASN A N 1
ATOM 673 C CA . ASN A 1 93 ? -3.508 -2.217 14.297 1.00 92.06 93 ASN A CA 1
ATOM 674 C C . ASN A 1 93 ? -3.261 -0.723 14.053 1.00 92.06 93 ASN A C 1
ATOM 676 O O . ASN A 1 93 ? -4.206 0.079 14.064 1.00 92.06 93 ASN A O 1
ATOM 680 N N . GLU A 1 94 ? -2.009 -0.342 13.817 1.00 95.06 94 GLU A N 1
ATOM 681 C CA . GLU A 1 94 ? -1.691 0.970 13.290 1.00 95.06 94 GLU A CA 1
ATOM 682 C C . GLU A 1 94 ? -2.209 1.137 11.851 1.00 95.06 94 GLU A C 1
ATOM 684 O O . GLU A 1 94 ? -2.432 0.198 11.080 1.00 95.06 94 GLU A O 1
ATOM 689 N N . LYS A 1 95 ? -2.551 2.386 11.519 1.00 96.88 95 LYS A N 1
ATOM 690 C CA . LYS A 1 95 ? -3.103 2.726 10.208 1.00 96.88 95 LYS A CA 1
ATOM 691 C C . LYS A 1 95 ? -1.991 3.209 9.298 1.00 96.88 95 LYS A C 1
ATOM 693 O O . LYS A 1 95 ? -1.318 4.191 9.606 1.00 96.88 95 LYS A O 1
ATOM 698 N N . VAL A 1 96 ? -1.966 2.666 8.089 1.00 97.81 96 VAL A N 1
ATOM 699 C CA . VAL A 1 96 ? -1.181 3.216 6.985 1.00 97.81 96 VAL A CA 1
ATOM 700 C C . VAL A 1 96 ? -1.898 4.444 6.430 1.00 97.8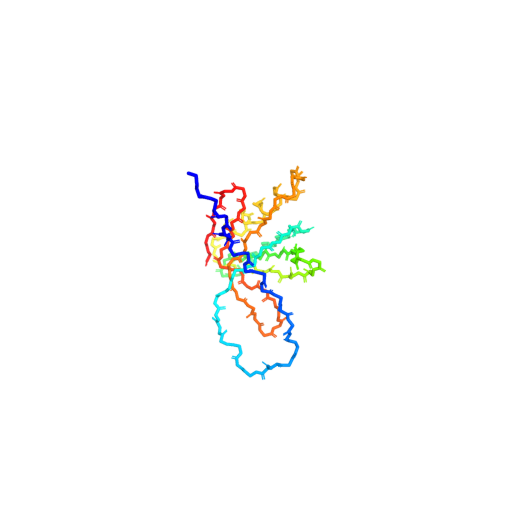1 96 VAL A C 1
ATOM 702 O O . VAL A 1 96 ? -3.114 4.420 6.208 1.00 97.81 96 VAL A O 1
ATOM 705 N N . LYS A 1 97 ? -1.153 5.520 6.162 1.00 98.44 97 LYS A N 1
ATOM 706 C CA . LYS A 1 97 ? -1.642 6.668 5.389 1.00 98.44 97 LYS A CA 1
ATOM 707 C C . LYS A 1 97 ? -1.078 6.621 3.977 1.00 98.44 97 LYS A C 1
ATOM 709 O O . LYS A 1 97 ? 0.131 6.509 3.777 1.00 98.44 97 LYS A O 1
ATOM 714 N N . LEU A 1 98 ? -1.953 6.761 2.990 1.00 98.12 98 LEU A N 1
ATOM 715 C CA . LEU A 1 98 ? -1.589 6.865 1.583 1.00 98.12 98 L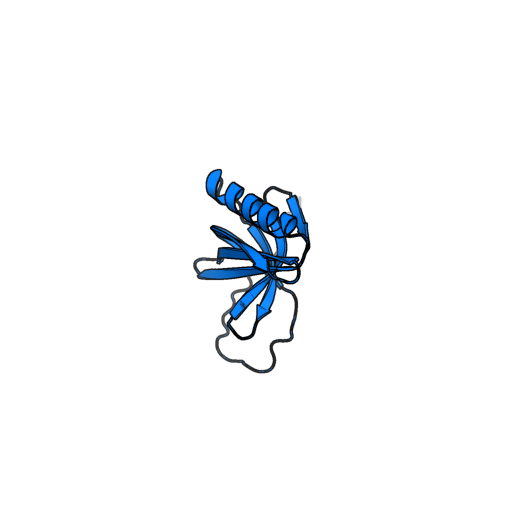EU A CA 1
ATOM 716 C C . LEU A 1 98 ? -1.994 8.239 1.066 1.00 98.12 98 LEU A C 1
ATOM 718 O O . LEU A 1 98 ? -3.156 8.625 1.182 1.00 98.12 98 LEU A O 1
ATOM 722 N N . LYS A 1 99 ? -1.063 8.948 0.428 1.00 98.06 99 LYS A N 1
ATOM 723 C CA . LYS A 1 99 ? -1.387 10.121 -0.390 1.00 98.06 99 LYS A CA 1
ATOM 724 C C . LYS A 1 99 ? -1.351 9.720 -1.852 1.00 98.06 99 LYS A C 1
ATOM 726 O O . LYS A 1 99 ? -0.453 8.987 -2.268 1.00 98.06 99 LYS A O 1
ATOM 731 N N . GLY A 1 100 ? -2.304 10.194 -2.637 1.00 96.75 100 GLY A N 1
ATOM 732 C CA . GLY A 1 100 ? -2.463 9.758 -4.015 1.00 96.75 100 GLY A CA 1
ATOM 733 C C . GLY A 1 100 ? -3.750 10.272 -4.628 1.00 96.75 100 GLY A C 1
ATOM 734 O O . GLY A 1 100 ? -4.311 11.261 -4.166 1.00 96.75 100 GLY A O 1
ATOM 735 N N . ARG A 1 101 ? -4.220 9.612 -5.682 1.00 96.00 101 ARG A N 1
ATOM 736 C CA . ARG A 1 101 ? -5.448 9.995 -6.391 1.00 96.00 101 ARG A CA 1
ATOM 737 C C . ARG A 1 101 ? -6.143 8.772 -6.966 1.00 96.00 101 ARG A C 1
ATOM 739 O O . ARG A 1 101 ? -5.471 7.814 -7.334 1.00 96.00 101 ARG A O 1
ATOM 746 N N . TYR A 1 102 ? -7.460 8.821 -7.098 1.00 94.25 102 TYR A N 1
ATOM 747 C CA . TYR A 1 102 ? -8.187 7.790 -7.833 1.00 94.25 102 TYR A CA 1
ATOM 748 C C . TYR A 1 102 ? -7.995 7.968 -9.342 1.00 94.25 102 TYR A C 1
ATOM 750 O O . TYR A 1 102 ? -7.992 9.096 -9.836 1.00 94.25 102 TYR A O 1
ATOM 758 N N . ASN A 1 103 ? -7.809 6.863 -10.063 1.00 90.75 103 ASN A N 1
ATOM 759 C CA . ASN A 1 103 ? -7.963 6.843 -11.516 1.00 90.75 103 ASN A CA 1
ATOM 760 C C . ASN A 1 103 ? -9.441 6.620 -11.902 1.00 90.75 103 ASN A C 1
ATOM 762 O O . ASN A 1 103 ? -10.304 6.456 -11.035 1.00 90.75 103 ASN A O 1
ATOM 766 N N . ASP A 1 104 ? -9.717 6.577 -13.205 1.00 88.12 104 ASP A N 1
ATOM 767 C CA . ASP A 1 104 ? -11.070 6.371 -13.738 1.00 88.12 104 ASP A CA 1
ATOM 768 C C . ASP A 1 104 ? -11.672 5.005 -13.343 1.00 88.12 104 ASP A C 1
ATOM 770 O O . ASP A 1 104 ? -12.887 4.886 -13.194 1.00 88.12 104 ASP A O 1
ATOM 774 N N . ASP A 1 105 ? -10.827 4.005 -13.067 1.00 88.12 105 ASP A N 1
ATOM 775 C CA . ASP A 1 105 ? -11.219 2.664 -12.603 1.00 88.12 105 ASP A CA 1
ATOM 776 C C . ASP A 1 105 ? -11.405 2.573 -11.077 1.00 88.12 105 ASP A C 1
ATOM 778 O O . ASP A 1 105 ? -11.483 1.476 -10.522 1.00 88.12 105 ASP A O 1
ATOM 782 N N . GLN A 1 106 ? -11.425 3.710 -10.373 1.00 88.94 106 GLN A N 1
ATOM 783 C CA . GLN A 1 106 ? -11.521 3.782 -8.909 1.00 88.94 106 GLN A CA 1
ATOM 784 C C . GLN A 1 106 ? -10.366 3.086 -8.161 1.00 88.94 106 GLN A C 1
ATOM 786 O O . GLN A 1 106 ? -10.481 2.772 -6.975 1.00 88.94 106 GLN A O 1
ATOM 791 N N . LEU A 1 107 ? -9.215 2.897 -8.811 1.00 93.19 107 LEU A N 1
ATOM 792 C CA . LEU A 1 107 ? -7.982 2.447 -8.167 1.00 93.19 107 LEU A CA 1
ATOM 793 C C . LEU A 1 107 ? -7.240 3.643 -7.578 1.00 93.19 107 LEU A C 1
ATOM 795 O O . LEU A 1 107 ? -7.013 4.646 -8.259 1.00 93.19 107 LEU A O 1
ATOM 799 N N . PHE A 1 108 ? -6.815 3.528 -6.322 1.00 96.44 108 PHE A N 1
ATOM 800 C CA . PHE A 1 108 ? -6.044 4.581 -5.674 1.00 96.44 108 PHE A CA 1
ATOM 801 C C . PHE A 1 108 ? -4.571 4.510 -6.093 1.00 96.44 108 PHE A C 1
ATOM 803 O O . PHE A 1 108 ? -3.842 3.601 -5.704 1.00 96.44 108 PHE A O 1
ATOM 810 N N . ILE A 1 109 ? -4.108 5.468 -6.887 1.00 97.06 109 ILE A N 1
ATOM 811 C CA . ILE A 1 109 ? -2.723 5.546 -7.350 1.00 97.06 109 ILE A CA 1
ATOM 812 C C . ILE A 1 109 ? -1.876 6.264 -6.302 1.00 97.06 109 ILE A C 1
ATOM 814 O O . ILE A 1 109 ? -2.077 7.450 -6.030 1.00 97.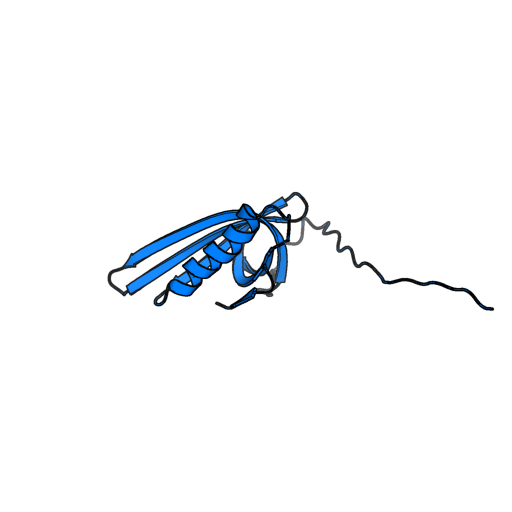06 109 ILE A O 1
ATOM 818 N N . ILE A 1 110 ? -0.923 5.534 -5.731 1.00 97.38 110 ILE A N 1
ATOM 819 C CA . ILE A 1 110 ? -0.087 5.961 -4.610 1.00 97.38 110 ILE A CA 1
ATOM 820 C C . ILE A 1 110 ? 0.988 6.947 -5.083 1.00 97.38 110 ILE A C 1
ATOM 822 O O . ILE A 1 110 ? 1.665 6.730 -6.087 1.00 97.38 110 ILE A O 1
ATOM 826 N N . LYS A 1 111 ? 1.160 8.022 -4.311 1.00 96.19 111 LYS A N 1
ATOM 827 C CA . LYS A 1 111 ? 2.231 9.023 -4.431 1.00 96.19 111 LYS A CA 1
ATOM 828 C C . LYS A 1 111 ? 3.132 9.079 -3.206 1.00 96.19 111 LYS A C 1
ATOM 830 O O . LYS A 1 111 ? 4.321 9.353 -3.340 1.00 96.19 111 LYS A O 1
ATOM 835 N N . SER A 1 112 ? 2.587 8.798 -2.027 1.00 97.19 112 SER A N 1
ATOM 836 C CA . SER A 1 112 ? 3.383 8.588 -0.823 1.00 97.19 112 SER A CA 1
ATOM 837 C C . SER A 1 112 ? 2.715 7.606 0.126 1.00 97.19 112 SER A C 1
ATOM 839 O O . SER A 1 112 ? 1.488 7.497 0.144 1.00 97.19 112 SER A O 1
ATOM 841 N N . ILE A 1 113 ? 3.532 6.951 0.943 1.00 98.00 113 ILE A N 1
ATOM 842 C CA . ILE A 1 113 ? 3.113 6.058 2.027 1.00 98.00 113 ILE A CA 1
ATOM 843 C C . ILE A 1 113 ? 3.706 6.598 3.323 1.00 98.00 113 ILE A C 1
ATOM 845 O O . ILE A 1 113 ? 4.856 7.036 3.333 1.00 98.00 113 ILE A O 1
ATOM 849 N N . GLU A 1 114 ? 2.928 6.577 4.396 1.00 98.00 114 GLU A N 1
ATOM 850 C CA . GLU A 1 114 ? 3.388 6.833 5.756 1.00 98.00 114 GLU A CA 1
ATOM 851 C C . GLU A 1 114 ? 2.865 5.715 6.664 1.00 98.00 114 GLU A C 1
ATOM 853 O O . GLU A 1 114 ? 1.653 5.507 6.747 1.00 98.00 114 GLU A O 1
ATOM 858 N N . ALA A 1 115 ? 3.782 4.983 7.289 1.00 96.31 115 ALA A N 1
ATOM 859 C CA . ALA A 1 115 ? 3.514 3.894 8.230 1.00 96.31 115 ALA A CA 1
ATOM 860 C C . ALA A 1 115 ? 4.724 3.761 9.168 1.00 96.31 115 ALA A C 1
ATOM 862 O O . ALA A 1 115 ? 5.824 4.140 8.763 1.00 96.31 115 ALA A O 1
ATOM 863 N N . ASN A 1 116 ? 4.553 3.297 10.407 1.00 91.81 116 ASN A N 1
ATOM 864 C CA . ASN A 1 116 ? 5.659 3.098 11.353 1.00 91.81 116 ASN A CA 1
ATOM 865 C C . ASN A 1 116 ? 6.586 4.333 11.518 1.00 91.81 116 ASN A C 1
ATOM 867 O O . ASN A 1 116 ? 7.802 4.226 11.675 1.00 91.81 116 ASN A O 1
ATOM 871 N N . ASN A 1 117 ? 6.026 5.549 11.437 1.00 92.38 117 ASN A N 1
ATOM 872 C CA . ASN A 1 117 ? 6.758 6.832 11.397 1.00 92.38 117 ASN A CA 1
ATOM 873 C C . ASN A 1 117 ? 7.761 6.996 10.230 1.00 92.38 117 ASN A C 1
ATOM 875 O O . ASN A 1 117 ? 8.541 7.951 10.204 1.00 92.38 117 ASN A O 1
ATOM 879 N N . VAL A 1 118 ? 7.729 6.107 9.239 1.00 95.88 118 VAL A N 1
ATOM 880 C CA . VAL A 1 118 ? 8.504 6.172 7.999 1.00 95.88 118 VAL A CA 1
ATOM 881 C C . VAL A 1 118 ? 7.626 6.734 6.891 1.00 95.88 118 VAL A C 1
ATOM 883 O O . VAL A 1 118 ? 6.484 6.316 6.711 1.00 95.88 118 VAL A O 1
ATOM 886 N N . LYS A 1 119 ? 8.169 7.678 6.116 1.00 97.00 119 LYS A N 1
ATOM 887 C CA . LYS A 1 119 ? 7.475 8.296 4.983 1.00 97.00 119 LYS A CA 1
ATOM 888 C C . LYS A 1 119 ? 8.252 8.114 3.687 1.00 97.00 119 LYS A C 1
ATOM 890 O O . LYS A 1 119 ? 9.418 8.492 3.605 1.00 97.00 119 LYS A O 1
ATOM 895 N N . MET A 1 120 ? 7.583 7.585 2.668 1.00 95.38 120 MET A N 1
ATOM 896 C CA . MET A 1 120 ? 8.145 7.303 1.345 1.00 95.38 120 MET A CA 1
ATOM 897 C C . MET A 1 120 ? 7.397 8.069 0.252 1.00 95.38 120 MET A C 1
ATOM 899 O O . MET A 1 120 ? 6.177 8.196 0.330 1.00 95.38 120 MET A O 1
ATOM 903 N N . TYR A 1 121 ? 8.107 8.540 -0.777 1.00 94.00 121 TYR A N 1
ATOM 904 C CA . TYR A 1 121 ? 7.563 9.308 -1.910 1.00 94.00 121 TYR A CA 1
ATOM 905 C C . TYR A 1 121 ? 7.962 8.665 -3.250 1.00 94.00 121 TYR A C 1
ATOM 907 O O . TYR A 1 121 ? 9.063 8.121 -3.340 1.00 94.00 121 TYR A O 1
ATOM 915 N N . PHE A 1 122 ? 7.100 8.752 -4.278 1.00 89.62 122 PHE A N 1
ATOM 916 C CA . PHE A 1 122 ? 7.255 8.007 -5.544 1.00 89.62 122 PHE A CA 1
ATOM 917 C C . PHE A 1 122 ? 7.044 8.812 -6.838 1.00 89.62 122 PHE A C 1
ATOM 919 O O . PHE A 1 122 ? 6.107 9.648 -6.909 1.00 89.62 122 PHE A O 1
#

Sequence (122 aa):
MKKTLAGLGLIVALFTGYDNQSKAENKEIEISGLPLSAKVAVAGTCSGMAGYMSTVLDVNGKAVIARLYKEGDVSYVVDAAALIQSEIDDKDNEKVKLKGRYNDDQLFIIKSIEANNVKMYF

pLDDT: mean 82.81, std 22.03, range [29.69, 98.44]

Mean predicted aligned error: 10.36 Å

Foldseek 3Di:
DDDDDDDPDDPDPPDPDDDDPDDPDQDKDKAKFFWPAKDKDWDQDPVAIKIKIWTWGCGPNDTAIEMEIDGHPRVLRVVVSVQNVVSVVVPPRGIKMFIAGADPVRYGYGQWIAHPNDIDGD

Secondary structure (DSSP, 8-state):
---------------------S------EEEEEEEEEEEEEEEEETTEEEEEEEEEEESSS-EEEEEEEEES--HHHHHHHHHHHHHHHS-S-PPEEEEEEE-TTS-EEEEEEEETTEEEE-

Nearest PDB structures (foldseek):
  2k75-assembly1_A  TM=5.908E-01  e=4.156E-02  Thermoplasma acidophilum
  5odn-assembly1_D  TM=4.104E-01  e=1.426E-02  Salinibacter ruber DSM 13855
  8uzt-assembly1_A  TM=4.552E-01  e=5.206E-02  Homo sapiens
  1fgu-assembly1_B  TM=5.808E-01  e=3.950E-01  Homo sapiens
  3tal-assembly1_B  TM=6.121E-01  e=1.698E-01  Pyrococcus furiosus DSM 3638

Radius of gyration: 17.84 Å; Cα contacts (8 Å, |Δi|>4): 220; chains: 1; bounding box: 39×39×62 Å

Solvent-accessible surface area (backbone atoms only — not comparable to full-atom values): 7398 Å² total; per-residue (Å²): 143,82,90,84,89,84,75,87,79,77,83,76,83,77,87,82,73,84,89,77,97,67,79,82,69,94,56,75,46,78,50,63,21,39,56,74,48,58,42,73,49,76,45,84,51,103,88,45,37,37,18,37,26,43,34,35,25,40,45,91,91,38,83,42,51,34,36,39,79,41,69,53,77,35,61,66,38,54,52,53,33,49,56,48,39,50,55,52,70,72,65,81,72,60,59,38,35,38,32,25,34,68,48,98,85,67,40,30,39,54,38,30,44,35,41,96,94,44,76,48,78,112